Protein AF-A0A9P7QC62-F1 (afdb_monomer_lite)

pLDDT: mean 75.71, std 13.78, range [43.03, 96.38]

Organism: NCBI:txid1967640

Sequence (66 aa):
MRSKNMVLAFGAAVVAAAVWSIWGTEMFPPPPDPKGDPETWTRAEMRRWLAAVGPFSIFPFQLADY

Foldseek 3Di:
DPVVVVVVVVVVVVVVVVVCVVPVPDPPDDPDQDDDDPVPDDPVSVVVVCCCPPPCVPPPPPPPPD

Secondary structure (DSSP, 8-state):
--HHHHHHHHHHHHHHHHHHHHHS--SSPPPPPP-S-GGG--HHHHHHHHHHHSTTTTS-S-----

Structure (mmCIF, N/CA/C/O backbone):
data_AF-A0A9P7QC62-F1
#
_entry.id   AF-A0A9P7QC62-F1
#
loop_
_atom_site.group_PDB
_atom_site.id
_atom_site.type_symbol
_atom_site.label_atom_id
_atom_site.label_alt_id
_atom_site.label_comp_id
_atom_site.label_asym_id
_atom_site.label_entity_id
_atom_site.label_seq_id
_atom_site.pdbx_PDB_ins_code
_atom_site.Cartn_x
_atom_site.Cartn_y
_atom_site.Cartn_z
_atom_site.occupancy
_atom_site.B_iso_or_equiv
_atom_site.auth_seq_id
_atom_site.auth_comp_id
_atom_site.auth_asym_id
_atom_site.auth_atom_id
_atom_site.pdbx_PDB_model_num
ATOM 1 N N . MET A 1 1 ? -38.910 8.890 6.330 1.00 55.69 1 MET A N 1
ATOM 2 C CA . MET A 1 1 ? -38.164 7.606 6.346 1.00 55.69 1 MET A CA 1
ATOM 3 C C . MET A 1 1 ? -37.062 7.488 5.278 1.00 55.69 1 MET A C 1
ATOM 5 O O . MET A 1 1 ? -36.397 6.468 5.241 1.00 55.69 1 MET A O 1
ATOM 9 N N . ARG A 1 2 ? -36.806 8.505 4.436 1.00 62.06 2 ARG A N 1
ATOM 10 C CA . ARG A 1 2 ? -35.870 8.383 3.298 1.00 62.06 2 ARG A CA 1
ATOM 11 C C . ARG A 1 2 ? -34.408 8.733 3.632 1.00 62.06 2 ARG A C 1
ATOM 13 O O . ARG A 1 2 ? -33.505 8.052 3.170 1.00 62.06 2 ARG A O 1
ATOM 20 N N . SER A 1 3 ? -34.172 9.732 4.486 1.00 64.81 3 SER A N 1
ATOM 21 C CA . SER A 1 3 ? -32.822 10.209 4.836 1.00 64.81 3 SER A CA 1
ATOM 22 C C . SER A 1 3 ? -32.033 9.262 5.746 1.00 64.81 3 SER A C 1
ATOM 24 O O . SER A 1 3 ? -30.849 9.044 5.507 1.00 64.81 3 SER A O 1
ATOM 26 N N . LYS A 1 4 ? -32.677 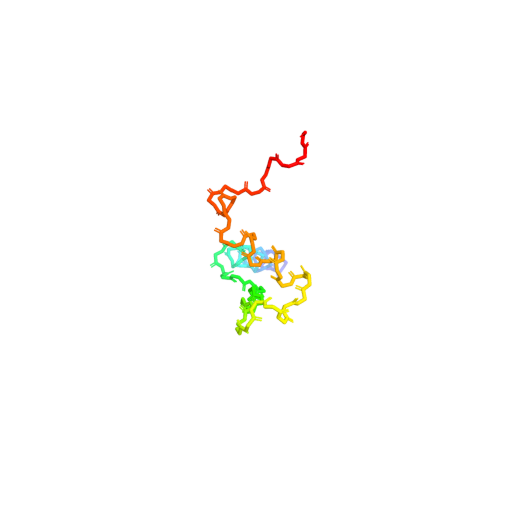8.642 6.750 1.00 69.31 4 LYS A N 1
ATOM 27 C CA . LYS A 1 4 ? -32.013 7.675 7.653 1.00 69.31 4 LYS A CA 1
ATOM 28 C C . LYS A 1 4 ? -31.434 6.476 6.888 1.00 69.31 4 LYS A C 1
ATOM 30 O O . LYS A 1 4 ? -30.354 6.009 7.223 1.00 69.31 4 LYS A O 1
ATOM 35 N N . ASN A 1 5 ? -32.099 6.045 5.818 1.00 80.88 5 ASN A N 1
ATOM 36 C CA . ASN A 1 5 ? -31.629 4.943 4.975 1.00 80.88 5 ASN A CA 1
ATOM 37 C C . ASN A 1 5 ? -30.428 5.356 4.108 1.00 80.88 5 ASN A C 1
ATOM 39 O O . ASN A 1 5 ? -29.565 4.537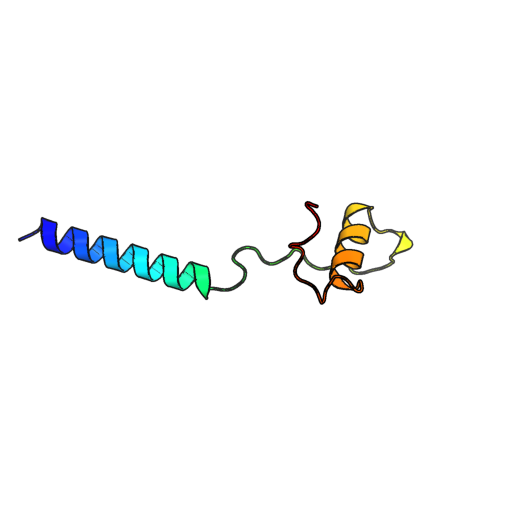 3.819 1.00 80.88 5 ASN A O 1
ATOM 43 N N . MET A 1 6 ? -30.347 6.636 3.737 1.00 89.81 6 MET A N 1
ATOM 44 C CA . MET A 1 6 ? -29.249 7.194 2.945 1.00 89.81 6 MET A CA 1
ATOM 45 C C . MET A 1 6 ? -27.955 7.306 3.754 1.00 89.81 6 MET A C 1
ATOM 47 O O . MET A 1 6 ? -26.889 6.982 3.243 1.00 89.81 6 MET A O 1
ATOM 51 N N . VAL A 1 7 ? -28.051 7.703 5.027 1.00 90.31 7 VAL A N 1
ATOM 52 C CA . VAL A 1 7 ? -26.892 7.748 5.935 1.00 90.31 7 VAL A CA 1
ATOM 53 C C . VAL A 1 7 ? -26.340 6.342 6.176 1.00 90.31 7 VAL A C 1
ATOM 55 O O . VAL A 1 7 ? -25.130 6.150 6.142 1.00 90.31 7 VAL A O 1
ATOM 58 N N . LEU A 1 8 ? -27.217 5.348 6.351 1.00 93.94 8 LEU A N 1
ATOM 59 C CA . LEU A 1 8 ? -26.807 3.949 6.496 1.00 93.94 8 LEU A CA 1
ATOM 60 C C . LEU A 1 8 ? -26.154 3.402 5.219 1.00 93.94 8 LEU A C 1
ATOM 62 O O . LEU A 1 8 ? -25.112 2.759 5.303 1.00 93.94 8 LEU A O 1
ATOM 66 N N . ALA A 1 9 ? -26.721 3.692 4.045 1.00 93.50 9 ALA A N 1
ATOM 67 C CA . ALA A 1 9 ? -26.146 3.279 2.765 1.00 93.50 9 ALA A CA 1
ATOM 68 C C . ALA A 1 9 ? -24.764 3.909 2.521 1.00 93.50 9 ALA A C 1
ATOM 70 O O . ALA A 1 9 ? -23.831 3.217 2.119 1.00 93.50 9 ALA A O 1
ATOM 71 N N . PHE A 1 10 ? -24.612 5.203 2.815 1.00 93.94 10 PHE A N 1
ATOM 72 C CA . PHE A 1 10 ? -23.328 5.892 2.712 1.00 93.94 10 PHE A CA 1
ATOM 73 C C . PHE A 1 10 ? -22.300 5.325 3.697 1.00 93.94 10 PHE A C 1
ATOM 75 O O . PHE A 1 10 ? -21.185 5.001 3.298 1.00 93.94 10 PHE A O 1
ATOM 82 N N . GLY A 1 11 ? -22.688 5.136 4.962 1.00 96.38 11 GLY A N 1
ATOM 83 C CA . GLY A 1 11 ? -21.819 4.538 5.974 1.00 96.38 11 GLY A CA 1
ATOM 84 C C . GLY A 1 11 ? -21.344 3.140 5.576 1.00 96.38 11 GLY A C 1
ATOM 85 O O . GLY A 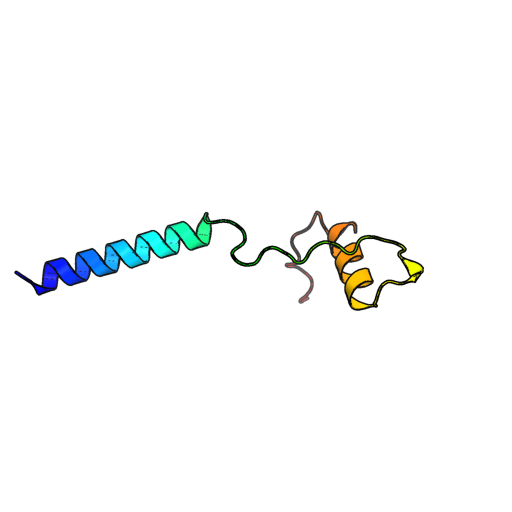1 11 ? -20.155 2.850 5.671 1.00 96.38 11 GLY A O 1
ATOM 86 N N . ALA A 1 12 ? -22.240 2.304 5.046 1.00 95.88 12 ALA A N 1
ATOM 87 C CA . ALA A 1 12 ? -21.889 0.979 4.542 1.00 95.88 12 ALA A CA 1
ATOM 88 C C . ALA A 1 12 ? -20.886 1.042 3.375 1.00 95.88 12 ALA A C 1
ATOM 90 O O . ALA A 1 12 ? -19.926 0.274 3.357 1.00 95.88 12 ALA A O 1
ATOM 91 N N . ALA A 1 13 ? -21.063 1.979 2.438 1.00 96.31 13 ALA A N 1
ATOM 92 C CA . ALA A 1 13 ? -20.135 2.170 1.323 1.00 96.31 13 ALA A CA 1
ATOM 93 C C . ALA A 1 13 ? -18.739 2.617 1.795 1.00 96.31 13 ALA A C 1
ATOM 95 O O . ALA A 1 13 ? -17.735 2.076 1.333 1.00 96.31 13 ALA A O 1
ATOM 96 N N . VAL A 1 14 ? -18.666 3.554 2.748 1.00 95.44 14 VAL A N 1
ATOM 97 C CA . VAL A 1 14 ? -17.392 4.024 3.321 1.00 95.44 14 VAL A CA 1
ATOM 98 C C . VAL A 1 14 ? -16.674 2.902 4.072 1.00 95.44 14 VAL A C 1
ATOM 100 O O . VAL A 1 14 ? -15.472 2.726 3.890 1.00 95.44 14 VAL A O 1
ATOM 103 N N . VAL A 1 15 ? -17.395 2.108 4.871 1.00 96.38 15 VAL A N 1
ATOM 104 C CA . VAL A 1 15 ? -16.815 0.956 5.581 1.00 96.38 15 VAL A CA 1
ATOM 105 C C . VAL A 1 15 ? -16.280 -0.079 4.592 1.00 96.38 15 VAL A C 1
ATOM 107 O O . VAL A 1 15 ? -15.151 -0.534 4.754 1.00 96.38 15 VAL A O 1
ATOM 110 N N . ALA A 1 16 ? -17.035 -0.407 3.540 1.00 93.81 16 ALA A N 1
ATOM 111 C CA . ALA A 1 16 ? -16.579 -1.330 2.503 1.00 93.81 16 ALA A CA 1
ATOM 112 C C . ALA A 1 16 ? -15.311 -0.823 1.793 1.00 93.81 16 ALA A C 1
ATOM 114 O O . ALA A 1 16 ? -14.370 -1.591 1.604 1.00 93.81 16 ALA A O 1
ATOM 115 N N . ALA A 1 17 ? -15.250 0.472 1.464 1.00 91.44 17 ALA A N 1
ATOM 116 C CA . ALA A 1 17 ? -14.065 1.085 0.868 1.00 91.44 17 ALA A CA 1
ATOM 117 C C . ALA A 1 17 ? -12.856 1.062 1.818 1.00 91.44 17 ALA A C 1
ATOM 119 O O . ALA A 1 17 ? -11.756 0.738 1.388 1.00 91.44 17 ALA A O 1
ATOM 120 N N . ALA A 1 18 ? -13.045 1.342 3.110 1.00 92.12 18 ALA A N 1
ATOM 121 C CA . ALA A 1 18 ? -11.966 1.316 4.099 1.00 92.12 18 ALA A CA 1
ATOM 122 C C . ALA A 1 18 ? -11.408 -0.100 4.320 1.00 92.12 18 ALA A C 1
ATOM 124 O O . ALA A 1 18 ? -10.194 -0.290 4.320 1.00 92.12 18 ALA A O 1
ATOM 125 N N . VAL A 1 19 ? -1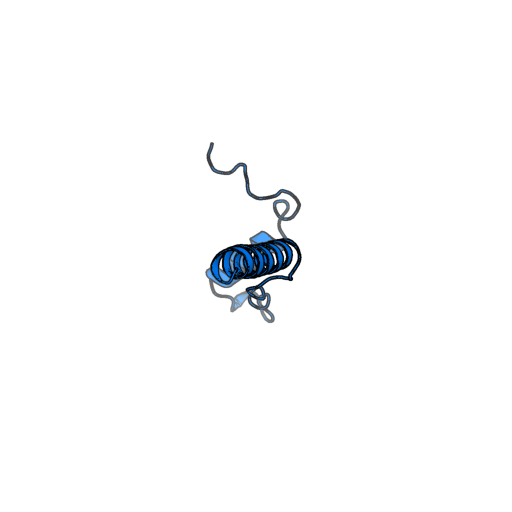2.289 -1.099 4.446 1.00 93.56 19 VAL A N 1
ATOM 126 C CA . VAL A 1 19 ? -11.929 -2.528 4.492 1.00 93.56 19 VAL A CA 1
ATOM 127 C C . VAL A 1 19 ? -11.115 -2.903 3.249 1.00 93.56 19 VAL A C 1
ATOM 129 O O . VAL A 1 19 ? -10.074 -3.551 3.357 1.00 93.56 19 VAL A O 1
ATOM 132 N N . TRP A 1 20 ? -11.544 -2.439 2.073 1.00 85.50 20 TRP A N 1
ATOM 133 C CA . TRP A 1 20 ? -10.827 -2.666 0.822 1.00 85.50 20 TRP A CA 1
ATOM 134 C C . TRP A 1 20 ? -9.482 -1.933 0.755 1.00 85.50 20 TRP A C 1
ATOM 136 O O . TRP A 1 20 ? -8.541 -2.470 0.200 1.00 85.50 20 TRP A O 1
ATOM 146 N N . SER A 1 21 ? -9.324 -0.756 1.355 1.00 81.81 21 SER A N 1
ATOM 147 C CA . SER A 1 21 ? -8.026 -0.065 1.374 1.00 81.81 21 SER A CA 1
ATOM 148 C C . SER A 1 21 ? -7.000 -0.707 2.313 1.00 81.81 21 SER A C 1
ATOM 150 O O . SER A 1 21 ? -5.805 -0.497 2.129 1.00 81.81 21 SER A O 1
ATOM 152 N N . ILE A 1 22 ? -7.442 -1.463 3.326 1.00 80.25 22 ILE A N 1
ATOM 153 C CA . ILE A 1 22 ? -6.545 -2.154 4.269 1.00 80.25 22 ILE A CA 1
ATOM 154 C C . ILE A 1 22 ? -6.099 -3.510 3.710 1.00 80.25 22 ILE A C 1
ATOM 156 O O . ILE A 1 22 ? -4.942 -3.891 3.868 1.00 80.25 22 ILE A O 1
ATOM 160 N N . TRP A 1 23 ? -7.017 -4.248 3.078 1.00 83.94 23 TRP A N 1
ATOM 161 C CA . TRP A 1 23 ? -6.777 -5.637 2.658 1.00 83.94 23 TRP A CA 1
ATOM 162 C C . TRP A 1 23 ? -6.856 -5.872 1.149 1.00 83.94 23 TRP A C 1
ATOM 164 O O . TRP A 1 23 ? -6.396 -6.906 0.665 1.00 83.94 23 TRP A O 1
ATOM 174 N N . GLY A 1 24 ? -7.427 -4.936 0.395 1.00 72.12 24 GLY A N 1
ATOM 175 C CA . GLY A 1 24 ? -7.347 -4.905 -1.058 1.00 72.12 24 GLY A CA 1
ATOM 176 C C . GLY A 1 24 ? -5.927 -4.524 -1.446 1.00 72.12 24 GLY A C 1
ATOM 177 O O . GLY A 1 24 ? -5.532 -3.370 -1.334 1.00 72.12 24 GLY A O 1
ATOM 178 N N . THR A 1 25 ? -5.175 -5.556 -1.818 1.00 68.56 25 THR A N 1
AT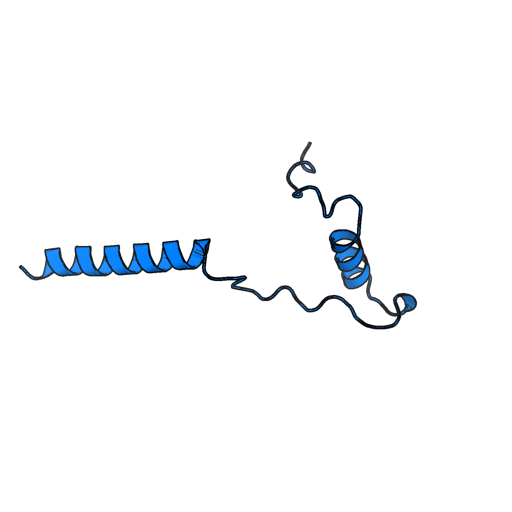OM 179 C CA . THR A 1 25 ? -3.851 -5.602 -2.459 1.00 68.56 25 THR A CA 1
ATOM 180 C C . THR A 1 25 ? -3.319 -4.288 -3.040 1.00 68.56 25 THR A C 1
ATOM 182 O O . THR A 1 25 ? -4.094 -3.552 -3.640 1.00 68.56 25 THR A O 1
ATOM 185 N N . GLU A 1 26 ? -1.990 -4.098 -2.991 1.00 68.00 26 GLU A N 1
ATOM 186 C CA . GLU A 1 26 ? -1.171 -3.108 -3.730 1.00 68.00 26 GLU A CA 1
ATOM 187 C C . GLU A 1 26 ? -1.957 -2.361 -4.835 1.00 68.00 26 GLU A C 1
ATOM 189 O O . GLU A 1 26 ? -1.966 -2.761 -6.000 1.00 68.00 26 GLU A O 1
ATOM 194 N N . MET A 1 27 ? -2.663 -1.279 -4.463 1.00 66.94 27 MET A N 1
ATOM 195 C CA . MET A 1 27 ? -3.492 -0.480 -5.389 1.00 66.94 27 MET A CA 1
ATOM 196 C C . MET A 1 27 ? -2.653 0.117 -6.527 1.00 66.94 27 MET A C 1
ATOM 198 O O . MET A 1 27 ? -3.163 0.455 -7.595 1.00 66.94 27 MET A O 1
ATOM 202 N N . PHE A 1 28 ? -1.345 0.187 -6.296 1.00 70.56 28 PHE A N 1
ATOM 203 C CA . PHE A 1 28 ? -0.324 0.461 -7.279 1.00 70.56 28 PHE A CA 1
ATOM 204 C C . PHE A 1 28 ? 0.577 -0.767 -7.336 1.00 70.56 28 PHE A C 1
ATOM 206 O O . PHE A 1 28 ? 1.314 -0.985 -6.378 1.00 70.56 28 PHE A O 1
ATOM 213 N N . PRO A 1 29 ? 0.544 -1.574 -8.412 1.00 64.69 29 PRO A N 1
ATOM 214 C CA . PRO A 1 29 ? 1.531 -2.626 -8.557 1.00 64.69 29 PRO A CA 1
ATOM 215 C C . PRO A 1 29 ? 2.913 -1.966 -8.488 1.00 64.69 29 PRO A C 1
ATOM 217 O O . PRO A 1 29 ? 3.155 -1.013 -9.246 1.00 64.69 29 PRO A O 1
ATOM 220 N N . PRO A 1 30 ? 3.809 -2.406 -7.584 1.00 67.00 30 PRO A N 1
ATOM 221 C CA . PRO A 1 30 ? 5.152 -1.870 -7.554 1.00 67.00 30 PRO A CA 1
ATOM 222 C C . PRO A 1 30 ? 5.727 -2.052 -8.959 1.00 67.00 30 PRO A C 1
ATOM 224 O O . PRO A 1 30 ? 5.552 -3.127 -9.547 1.00 67.00 30 PRO A O 1
ATOM 227 N N . PRO A 1 31 ? 6.349 -1.012 -9.549 1.00 68.00 31 PRO A N 1
ATOM 228 C CA . PRO A 1 31 ? 6.865 -1.134 -10.901 1.00 68.00 31 PRO A CA 1
ATOM 229 C C . PRO A 1 31 ? 7.756 -2.384 -10.988 1.00 68.00 31 PRO A C 1
ATOM 231 O O . PRO A 1 31 ? 8.386 -2.742 -9.992 1.00 68.00 31 PRO A O 1
ATOM 234 N N . PRO A 1 32 ? 7.811 -3.102 -12.112 1.00 69.06 32 PRO A N 1
ATOM 235 C CA . PRO A 1 32 ? 8.614 -4.318 -12.182 1.00 69.06 32 PRO A CA 1
ATOM 236 C C . PRO A 1 32 ? 10.055 -4.017 -11.747 1.00 69.06 32 PRO A C 1
ATOM 238 O O . PRO A 1 32 ? 10.575 -2.935 -12.042 1.00 69.06 32 PRO A O 1
ATOM 241 N N . ASP A 1 33 ? 10.673 -4.923 -10.988 1.00 70.44 33 ASP A N 1
ATOM 242 C CA . ASP A 1 33 ? 12.092 -4.790 -10.655 1.00 70.44 33 ASP A CA 1
ATOM 243 C C . ASP A 1 33 ? 12.908 -4.670 -11.947 1.00 70.44 33 ASP A C 1
ATOM 245 O O . ASP A 1 33 ? 12.532 -5.283 -12.956 1.00 70.44 33 ASP A O 1
ATOM 249 N N . PRO A 1 34 ? 13.998 -3.882 -11.956 1.00 69.25 34 PRO A N 1
ATOM 250 C CA . PRO A 1 34 ? 14.848 -3.791 -13.132 1.00 69.25 34 PRO A CA 1
ATOM 251 C C . PRO A 1 34 ? 15.386 -5.187 -13.479 1.00 69.25 34 PRO A C 1
ATOM 253 O O . PRO A 1 34 ? 15.960 -5.881 -12.639 1.00 69.25 34 PRO A O 1
ATOM 256 N N . LYS A 1 35 ? 15.147 -5.624 -14.720 1.00 68.06 35 LYS A N 1
ATOM 257 C CA . LYS A 1 35 ? 15.599 -6.914 -15.267 1.00 68.06 35 LYS A CA 1
ATOM 258 C C . LYS A 1 35 ? 16.604 -6.650 -16.385 1.00 68.06 35 LYS A C 1
ATOM 260 O O . LYS A 1 35 ? 16.382 -5.753 -17.191 1.00 68.06 35 LYS A O 1
ATOM 265 N N . GLY A 1 36 ? 17.665 -7.451 -16.468 1.00 73.12 36 GLY A N 1
ATOM 266 C CA . GLY A 1 36 ? 18.715 -7.314 -17.487 1.00 73.12 36 GLY A CA 1
ATOM 267 C C . GLY A 1 36 ? 20.085 -6.996 -16.886 1.00 73.12 36 GLY A C 1
ATOM 268 O O . GLY A 1 36 ? 20.311 -7.272 -15.711 1.00 73.12 36 GLY A O 1
ATOM 269 N N . ASP A 1 37 ? 20.985 -6.444 -17.701 1.00 77.56 37 ASP A N 1
ATOM 270 C CA . ASP A 1 37 ? 22.375 -6.149 -17.331 1.00 77.56 37 ASP A CA 1
ATOM 271 C C . ASP A 1 37 ? 22.476 -4.950 -16.358 1.00 77.56 37 ASP A C 1
ATOM 273 O O . ASP A 1 37 ? 22.101 -3.834 -16.747 1.00 77.56 37 ASP A O 1
ATOM 277 N N . PRO A 1 38 ? 22.986 -5.140 -15.123 1.00 77.88 38 PRO A N 1
ATOM 278 C CA . PRO A 1 38 ? 23.127 -4.081 -14.123 1.00 77.88 38 PRO A CA 1
ATOM 279 C C . PRO A 1 38 ? 23.969 -2.884 -14.569 1.00 77.88 38 PRO A C 1
ATOM 281 O O . PRO A 1 38 ? 23.765 -1.777 -14.071 1.00 77.88 38 PRO A O 1
ATOM 284 N N . GLU A 1 39 ? 24.898 -3.075 -15.509 1.00 81.75 39 GLU A N 1
ATOM 285 C CA . GLU A 1 39 ? 25.766 -1.997 -16.005 1.00 81.75 39 GLU A CA 1
ATOM 286 C C . GLU A 1 39 ? 25.009 -0.973 -16.861 1.00 81.75 39 GLU A C 1
ATOM 288 O O . GLU A 1 39 ? 25.435 0.174 -17.000 1.00 81.75 39 GLU A O 1
ATOM 293 N N . THR A 1 40 ? 23.849 -1.365 -17.391 1.00 86.31 40 THR A N 1
ATOM 294 C CA . THR A 1 40 ? 22.985 -0.499 -18.206 1.00 86.31 40 THR A CA 1
ATOM 295 C C . THR A 1 40 ? 21.900 0.207 -17.395 1.00 86.31 40 THR A C 1
ATOM 297 O O . THR A 1 40 ? 21.175 1.045 -17.934 1.00 86.31 40 THR A O 1
ATOM 300 N N . TRP A 1 41 ? 21.774 -0.113 -16.103 1.00 86.19 41 TRP A N 1
ATOM 301 C CA . TRP A 1 41 ? 20.721 0.438 -15.259 1.00 86.19 41 TRP A CA 1
ATOM 302 C C . TRP A 1 41 ? 20.910 1.929 -15.015 1.00 86.19 41 TRP A C 1
ATOM 304 O O . TRP A 1 41 ? 21.994 2.432 -14.707 1.00 86.19 41 TRP A O 1
ATOM 314 N N . THR A 1 42 ? 19.798 2.650 -15.055 1.00 87.12 42 THR A N 1
ATOM 315 C CA . THR A 1 42 ? 19.763 4.027 -14.587 1.00 87.12 42 THR A CA 1
ATOM 316 C C . THR A 1 42 ? 20.008 4.084 -13.077 1.00 87.12 42 THR A C 1
ATOM 318 O O . THR A 1 42 ? 19.727 3.156 -12.313 1.00 87.12 42 THR A O 1
ATOM 321 N N . ARG A 1 43 ? 20.473 5.240 -12.593 1.00 83.38 43 ARG A N 1
ATOM 322 C CA . ARG A 1 43 ? 20.693 5.475 -11.155 1.00 83.38 43 ARG A CA 1
ATOM 323 C C . ARG A 1 43 ? 19.445 5.203 -10.301 1.00 83.38 43 ARG A C 1
ATOM 325 O O . ARG A 1 43 ? 19.567 4.811 -9.142 1.00 83.38 43 ARG A O 1
ATOM 332 N N . ALA A 1 44 ? 18.256 5.445 -10.855 1.00 82.25 44 ALA A N 1
ATOM 333 C CA . ALA A 1 44 ? 16.986 5.201 -10.180 1.00 82.25 44 ALA A CA 1
ATOM 334 C C . ALA A 1 44 ? 16.703 3.699 -10.020 1.00 82.25 44 ALA A C 1
ATOM 336 O O . ALA A 1 44 ? 16.311 3.274 -8.935 1.00 82.25 44 ALA A O 1
ATOM 337 N N . GLU A 1 45 ? 16.964 2.904 -11.058 1.00 83.25 45 GLU A N 1
ATOM 338 C CA . GLU A 1 45 ? 16.823 1.443 -11.043 1.00 83.25 45 GLU A CA 1
ATOM 339 C C . GLU A 1 45 ? 17.813 0.792 -10.074 1.00 83.25 45 GLU A C 1
ATOM 341 O O . GLU A 1 45 ? 17.405 -0.012 -9.237 1.00 83.25 45 GLU A O 1
ATOM 346 N N . MET A 1 46 ? 19.078 1.228 -10.088 1.00 84.56 46 MET A N 1
ATOM 347 C CA . MET A 1 46 ? 20.108 0.747 -9.160 1.00 84.56 46 MET A CA 1
ATOM 348 C C . MET A 1 46 ? 19.718 0.994 -7.695 1.00 84.56 46 MET A C 1
ATOM 350 O O . MET A 1 46 ? 19.778 0.093 -6.860 1.00 84.56 46 MET A O 1
ATOM 354 N N . ARG A 1 47 ? 19.262 2.215 -7.372 1.00 82.69 47 ARG A N 1
ATOM 355 C CA . ARG A 1 47 ? 18.811 2.568 -6.014 1.00 82.69 47 ARG A CA 1
ATOM 356 C C . ARG A 1 47 ? 17.600 1.743 -5.584 1.00 82.69 47 ARG A C 1
ATOM 358 O O . ARG A 1 47 ? 17.508 1.351 -4.425 1.00 82.69 47 ARG A O 1
ATOM 365 N N . ARG A 1 48 ? 16.680 1.491 -6.513 1.00 78.50 48 ARG A N 1
ATOM 366 C CA . ARG A 1 48 ? 15.471 0.711 -6.263 1.00 78.50 48 ARG A CA 1
ATOM 367 C C . ARG A 1 48 ? 15.781 -0.758 -5.989 1.00 78.50 48 ARG A C 1
ATOM 369 O O . ARG A 1 48 ? 15.259 -1.311 -5.029 1.00 78.50 48 ARG A O 1
ATOM 376 N N . TRP A 1 49 ? 16.672 -1.351 -6.778 1.00 81.50 49 TRP A N 1
ATOM 377 C CA . TRP A 1 49 ? 17.132 -2.719 -6.566 1.00 81.50 49 TRP A CA 1
ATOM 378 C C . TRP A 1 49 ? 17.878 -2.863 -5.234 1.00 81.50 49 TRP A C 1
ATOM 380 O O . TRP A 1 49 ? 17.550 -3.744 -4.447 1.00 81.50 49 TRP A O 1
ATOM 390 N N . LEU A 1 50 ? 18.800 -1.944 -4.918 1.00 81.88 50 LEU A N 1
ATOM 391 C CA . LEU A 1 50 ? 19.533 -1.949 -3.643 1.00 81.88 50 LEU A CA 1
ATOM 392 C C . LEU A 1 50 ? 18.612 -1.839 -2.420 1.00 81.88 50 LEU A C 1
ATOM 394 O O . LEU A 1 50 ? 18.888 -2.461 -1.398 1.00 81.88 50 LEU A O 1
ATOM 398 N N . ALA A 1 51 ? 17.516 -1.082 -2.516 1.00 79.38 51 ALA A N 1
ATOM 399 C CA . ALA A 1 51 ? 16.514 -1.011 -1.453 1.00 79.38 51 ALA A CA 1
ATOM 400 C C . ALA A 1 51 ? 15.764 -2.343 -1.263 1.00 79.38 51 ALA A C 1
ATOM 402 O O . ALA A 1 51 ? 15.414 -2.689 -0.138 1.00 79.38 51 ALA A O 1
ATOM 403 N N . ALA A 1 52 ? 15.557 -3.101 -2.345 1.00 75.12 52 ALA A N 1
ATOM 404 C CA . ALA A 1 52 ? 14.886 -4.398 -2.317 1.00 75.12 52 ALA A CA 1
ATOM 405 C C . ALA A 1 52 ? 15.794 -5.544 -1.830 1.00 75.12 52 ALA A C 1
ATOM 407 O O . ALA A 1 52 ? 15.314 -6.439 -1.141 1.00 75.12 52 ALA A O 1
ATOM 408 N N . VAL A 1 53 ? 17.094 -5.526 -2.161 1.00 79.50 53 VAL A N 1
ATOM 409 C CA . VAL A 1 53 ? 18.030 -6.626 -1.831 1.00 79.50 53 VAL A CA 1
ATOM 410 C C . VAL A 1 53 ? 18.963 -6.342 -0.651 1.00 79.50 53 VAL A C 1
ATOM 412 O O . VAL A 1 53 ? 19.610 -7.254 -0.140 1.00 79.50 53 VAL A O 1
ATOM 415 N N . GLY A 1 54 ? 19.096 -5.080 -0.239 1.00 73.88 54 GLY A N 1
ATOM 416 C CA . GLY A 1 54 ? 20.034 -4.674 0.803 1.00 73.88 54 GLY A CA 1
ATOM 417 C C . GLY A 1 54 ? 19.622 -5.150 2.203 1.00 73.88 54 GLY A C 1
ATOM 418 O O . GLY A 1 54 ? 18.462 -5.498 2.426 1.00 73.88 54 GLY A O 1
ATOM 419 N N . PRO A 1 55 ? 20.532 -5.092 3.195 1.00 64.38 55 PRO A N 1
ATOM 420 C CA . PRO A 1 55 ? 20.250 -5.461 4.589 1.00 64.38 55 PRO A CA 1
ATOM 421 C C . PRO A 1 55 ? 19.165 -4.595 5.256 1.00 64.38 55 PRO A C 1
ATOM 423 O O . PRO A 1 55 ? 18.697 -4.926 6.337 1.00 64.38 55 PRO A O 1
ATOM 426 N N . PHE A 1 56 ? 18.746 -3.502 4.613 1.00 59.34 56 PHE A N 1
ATOM 427 C CA . PHE A 1 56 ? 17.624 -2.663 5.031 1.00 59.34 56 PHE A CA 1
ATOM 428 C C . PHE A 1 56 ? 16.257 -3.180 4.560 1.00 59.34 56 PHE A C 1
ATOM 430 O O . PHE A 1 56 ? 15.250 -2.735 5.086 1.00 59.34 56 PHE A O 1
ATOM 437 N N . SER A 1 57 ? 16.186 -4.134 3.624 1.00 57.50 57 SER A N 1
ATOM 438 C CA . SER A 1 57 ? 14.914 -4.718 3.150 1.00 57.50 57 SER A CA 1
ATOM 439 C C . SER A 1 57 ? 14.134 -5.460 4.247 1.00 57.50 57 SER A C 1
ATOM 441 O O . SER A 1 57 ? 12.912 -5.558 4.195 1.00 57.50 57 SER A O 1
ATOM 443 N N . ILE A 1 58 ? 14.842 -5.945 5.270 1.00 58.56 58 ILE A N 1
ATOM 444 C CA . ILE A 1 58 ? 14.305 -6.619 6.462 1.00 58.56 58 ILE A CA 1
ATOM 445 C C . ILE A 1 58 ? 13.914 -5.649 7.589 1.00 58.56 58 ILE A C 1
ATOM 447 O O . ILE A 1 58 ? 13.349 -6.084 8.591 1.00 58.56 58 ILE A O 1
ATOM 451 N N . PHE A 1 59 ? 14.173 -4.346 7.434 1.00 54.12 59 PHE A N 1
ATOM 452 C CA . PHE A 1 59 ? 13.779 -3.318 8.396 1.00 54.12 59 PHE A CA 1
ATOM 453 C C . PHE A 1 59 ? 12.830 -2.320 7.724 1.00 54.12 59 PHE A C 1
ATOM 455 O O . PHE A 1 59 ? 13.237 -1.643 6.780 1.00 54.12 59 PHE A O 1
ATOM 462 N N . PRO A 1 60 ? 11.571 -2.176 8.184 1.00 51.22 60 PRO A N 1
ATOM 463 C CA . PRO A 1 60 ? 10.702 -1.135 7.657 1.00 51.22 60 PRO A CA 1
ATOM 464 C C . PRO A 1 60 ? 11.383 0.217 7.888 1.00 51.22 60 PRO A C 1
ATOM 466 O O . PRO A 1 60 ? 11.771 0.549 9.008 1.00 51.22 60 PRO A O 1
ATOM 469 N N . PHE A 1 61 ? 11.580 0.951 6.795 1.00 58.66 61 PHE A N 1
ATOM 470 C CA . PHE A 1 61 ? 12.230 2.256 6.681 1.00 58.66 61 PHE A CA 1
ATOM 471 C C . PHE A 1 61 ? 11.497 3.332 7.512 1.00 58.66 61 PHE A C 1
ATOM 473 O O . PHE A 1 61 ? 10.835 4.211 6.980 1.00 58.66 61 PHE A O 1
ATOM 480 N N . GLN A 1 62 ? 11.562 3.240 8.840 1.00 54.25 62 GLN A N 1
ATOM 481 C CA . GLN A 1 62 ? 10.904 4.166 9.769 1.00 54.25 62 GLN A CA 1
ATOM 482 C C . GLN A 1 62 ? 11.894 4.816 10.753 1.00 54.25 62 GLN A C 1
ATOM 484 O O . GLN A 1 62 ? 11.487 5.414 11.741 1.00 54.25 62 GLN A O 1
ATOM 489 N N . LEU A 1 63 ? 13.203 4.714 10.494 1.00 52.22 63 LEU A N 1
ATOM 490 C CA . LEU A 1 63 ? 14.267 5.219 11.377 1.00 52.22 63 LEU A CA 1
ATOM 491 C C . LEU A 1 63 ? 15.349 6.032 10.639 1.00 52.22 63 LEU A C 1
ATOM 493 O O . LEU A 1 63 ? 16.498 6.039 11.065 1.00 52.22 63 LEU A O 1
ATOM 497 N N . ALA A 1 64 ? 15.018 6.698 9.529 1.00 48.59 64 ALA A N 1
ATOM 498 C CA . ALA A 1 64 ? 15.973 7.554 8.807 1.00 48.59 64 ALA A CA 1
ATOM 499 C C . ALA A 1 64 ? 15.809 9.063 9.087 1.00 48.59 64 ALA A C 1
ATOM 501 O O . ALA A 1 64 ? 16.561 9.857 8.531 1.00 48.59 64 ALA A O 1
ATOM 502 N N . ASP A 1 65 ? 14.872 9.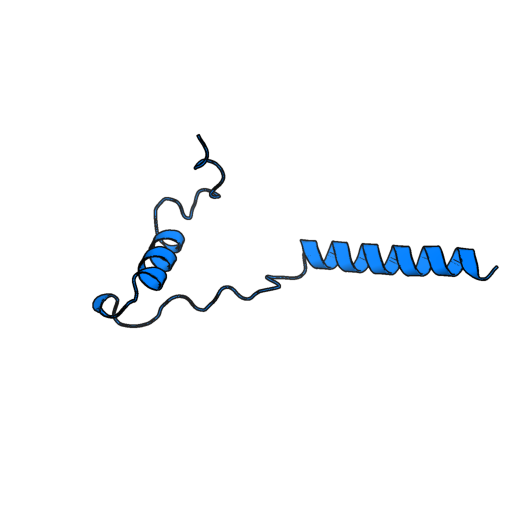449 9.960 1.00 59.47 65 ASP A N 1
ATOM 503 C CA . ASP A 1 65 ? 14.605 10.846 10.338 1.00 59.47 65 ASP A CA 1
ATOM 504 C C . ASP A 1 65 ? 15.104 11.191 11.764 1.00 59.47 65 ASP A C 1
ATOM 506 O O . ASP A 1 65 ? 14.435 11.920 12.498 1.00 59.47 65 ASP A O 1
ATOM 510 N N . TYR A 1 66 ? 16.267 10.665 12.177 1.00 43.03 66 TYR A N 1
ATOM 511 C CA . TYR A 1 66 ? 16.980 11.097 13.393 1.00 43.03 66 TYR A CA 1
ATOM 512 C C . TYR A 1 66 ? 18.490 11.200 13.170 1.00 43.03 66 TYR A C 1
ATOM 514 O O . TYR A 1 66 ? 19.049 10.292 12.513 1.00 43.03 66 TYR A O 1
#

Radius of gyration: 21.0 Å; chains: 1; bounding box: 64×18×32 Å